Protein AF-W9R4B8-F1 (afdb_monomer_lite)

Secondary structure (DSSP, 8-state):
------------------------S---PPP-SPPPHHHHHHHHHHHHHH-S--TTTHHHHTT-SS-HHHHHHHIIIII-TTPPPSSPPHHHHHHHHHHHHHHSS-HHHHHTTSTT--HHHHHHHHTT-

Structure (mmCIF, N/CA/C/O backbone):
data_AF-W9R4B8-F1
#
_entry.id   AF-W9R4B8-F1
#
loop_
_atom_site.group_PDB
_atom_site.id
_atom_site.type_symbol
_atom_site.label_atom_id
_atom_site.label_alt_id
_atom_site.label_comp_id
_atom_site.label_asym_id
_atom_site.label_entity_id
_atom_site.label_seq_id
_atom_site.pdbx_PDB_ins_code
_atom_site.Cartn_x
_atom_site.Cartn_y
_atom_site.Cartn_z
_atom_site.occupancy
_atom_site.B_iso_or_equiv
_atom_site.auth_seq_id
_atom_site.auth_comp_id
_atom_site.auth_asym_id
_atom_site.auth_atom_id
_atom_site.pdbx_PDB_model_num
ATOM 1 N N . MET A 1 1 ? 48.949 -71.576 -3.787 1.00 37.97 1 MET A N 1
ATOM 2 C CA . MET A 1 1 ? 48.143 -71.438 -5.024 1.00 37.97 1 MET A CA 1
ATOM 3 C C . MET A 1 1 ? 46.885 -70.666 -4.661 1.00 37.97 1 MET A C 1
ATOM 5 O O . MET A 1 1 ? 46.343 -70.967 -3.616 1.00 37.97 1 MET A O 1
ATOM 9 N N . ILE A 1 2 ? 46.348 -69.677 -5.359 1.00 39.88 2 ILE A N 1
ATOM 10 C CA . ILE A 1 2 ? 46.694 -68.868 -6.530 1.00 39.88 2 ILE A CA 1
ATOM 11 C C . ILE A 1 2 ? 45.858 -67.586 -6.316 1.00 39.88 2 ILE A C 1
ATOM 13 O O . ILE A 1 2 ? 44.735 -67.657 -5.818 1.00 39.88 2 ILE A O 1
ATOM 17 N N . ARG A 1 3 ? 46.415 -66.416 -6.650 1.00 36.16 3 ARG A N 1
ATOM 18 C CA . ARG A 1 3 ? 45.667 -65.154 -6.756 1.00 36.16 3 ARG A CA 1
ATOM 19 C C . ARG A 1 3 ? 44.539 -65.319 -7.776 1.00 36.16 3 ARG A C 1
ATOM 21 O O . ARG A 1 3 ? 44.796 -65.875 -8.835 1.00 36.16 3 ARG A O 1
ATOM 28 N N . ASN A 1 4 ? 43.389 -64.688 -7.558 1.00 36.84 4 ASN A N 1
ATOM 29 C CA . ASN A 1 4 ? 42.681 -64.120 -8.702 1.00 36.84 4 ASN A CA 1
ATOM 30 C C . ASN A 1 4 ? 42.095 -62.735 -8.376 1.00 36.84 4 ASN A C 1
ATOM 32 O O . ASN A 1 4 ? 41.212 -62.633 -7.525 1.00 36.84 4 ASN A O 1
ATOM 36 N N . PRO A 1 5 ? 42.614 -61.671 -9.014 1.00 45.78 5 PRO A N 1
ATOM 37 C CA . PRO A 1 5 ? 42.042 -60.333 -9.034 1.00 45.78 5 PRO A CA 1
ATOM 38 C C . PRO A 1 5 ? 41.195 -60.139 -10.301 1.00 45.78 5 PRO A C 1
ATOM 40 O O . PRO A 1 5 ? 41.563 -60.636 -11.360 1.00 45.78 5 PRO A O 1
ATOM 43 N N . SER A 1 6 ? 40.097 -59.390 -10.215 1.00 39.41 6 SER A N 1
ATOM 44 C CA . SER A 1 6 ? 39.406 -58.708 -11.331 1.00 39.41 6 SER A CA 1
ATOM 45 C C . SER A 1 6 ? 38.310 -57.847 -10.687 1.00 39.41 6 SER A C 1
ATOM 47 O O . SER A 1 6 ? 37.373 -58.395 -10.124 1.00 39.41 6 SER A O 1
ATOM 49 N N . SER A 1 7 ? 38.501 -56.556 -10.423 1.00 39.25 7 SER A N 1
ATOM 50 C CA . SER A 1 7 ? 38.648 -55.415 -11.339 1.00 39.25 7 SER A CA 1
ATOM 51 C C . SER A 1 7 ? 37.341 -55.005 -12.032 1.00 39.25 7 SER A C 1
ATOM 53 O O . SER A 1 7 ? 36.722 -55.810 -12.717 1.00 39.25 7 SER A O 1
ATOM 55 N N . PHE A 1 8 ? 37.060 -53.697 -11.920 1.00 36.00 8 PHE A N 1
ATOM 56 C CA . PHE A 1 8 ? 36.127 -52.863 -12.699 1.00 36.00 8 PHE A CA 1
ATOM 57 C C . PHE A 1 8 ? 34.624 -53.041 -12.396 1.00 36.00 8 PHE A C 1
ATOM 59 O O . PHE A 1 8 ? 34.106 -54.141 -12.382 1.00 36.00 8 PHE A O 1
ATOM 66 N N . GLY A 1 9 ? 33.827 -51.999 -12.159 1.00 33.59 9 GLY A N 1
ATOM 67 C CA . GLY A 1 9 ? 34.073 -50.564 -12.189 1.00 33.59 9 GLY A CA 1
ATOM 68 C C . GLY A 1 9 ? 32.881 -49.813 -11.585 1.00 33.59 9 GLY A C 1
ATOM 69 O O . GLY A 1 9 ? 31.755 -50.304 -11.541 1.00 33.59 9 GLY A O 1
ATOM 70 N N . HIS A 1 10 ? 33.166 -48.617 -11.083 1.00 35.44 10 HIS A N 1
ATOM 71 C CA . HIS A 1 10 ? 32.182 -47.653 -10.615 1.00 35.44 10 HIS A CA 1
ATOM 72 C C . HIS A 1 10 ? 31.364 -47.117 -11.797 1.00 35.44 10 HIS A C 1
ATOM 74 O O . HIS A 1 10 ? 31.954 -46.740 -12.805 1.00 35.44 10 HIS A O 1
ATOM 80 N N . ASN A 1 11 ? 30.043 -46.971 -11.638 1.00 31.81 11 ASN A N 1
ATOM 81 C CA . ASN A 1 11 ? 29.353 -45.777 -12.137 1.00 31.81 11 ASN A CA 1
ATOM 82 C C . ASN A 1 11 ? 27.965 -45.604 -11.502 1.00 31.81 11 ASN A C 1
ATOM 84 O O . ASN A 1 11 ? 26.938 -46.028 -12.027 1.00 31.81 11 ASN A O 1
ATOM 88 N N . SER A 1 12 ? 27.939 -44.926 -10.357 1.00 33.91 12 SER A N 1
ATOM 89 C CA . SER A 1 12 ? 26.727 -44.328 -9.807 1.00 33.91 12 SER A CA 1
ATOM 90 C C . SER A 1 12 ? 26.435 -43.059 -10.612 1.00 33.91 12 SER A C 1
ATOM 92 O O . SER A 1 12 ? 27.066 -42.024 -10.393 1.00 33.91 12 SER 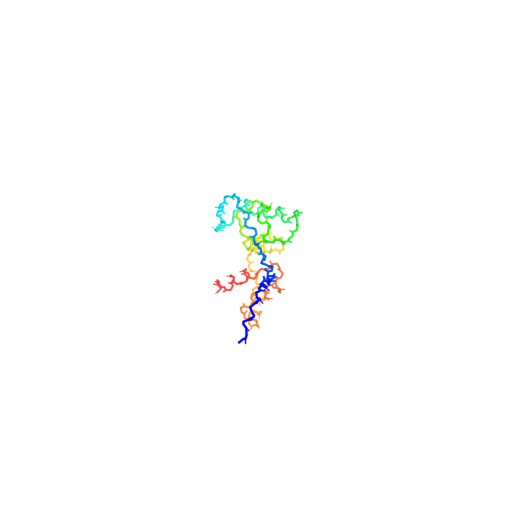A O 1
ATOM 94 N N . PHE A 1 13 ? 25.498 -43.121 -11.559 1.00 33.88 13 PHE A N 1
ATOM 95 C CA . PHE A 1 13 ? 24.993 -41.938 -12.259 1.00 33.88 13 PHE A CA 1
ATOM 96 C C . PHE A 1 13 ? 24.184 -41.064 -11.287 1.00 33.88 13 PHE A C 1
ATOM 98 O O . PHE A 1 13 ? 22.962 -41.142 -11.205 1.00 33.88 13 PHE A O 1
ATOM 105 N N . SER A 1 14 ? 24.878 -40.217 -10.526 1.00 38.84 14 SER A N 1
ATOM 106 C CA . SER A 1 14 ? 24.265 -39.090 -9.827 1.00 38.84 14 SER A CA 1
ATOM 107 C C . SER A 1 14 ? 24.114 -37.942 -10.821 1.00 38.84 14 SER A C 1
ATOM 109 O O . SER A 1 14 ? 25.078 -37.265 -11.183 1.00 38.84 14 SER A O 1
ATOM 111 N N . SER A 1 15 ? 22.886 -37.756 -11.304 1.00 37.16 15 SER A N 1
ATOM 112 C CA . SER A 1 15 ? 22.512 -36.666 -12.201 1.00 37.16 15 SER A CA 1
ATOM 113 C C . SER A 1 15 ? 22.580 -35.333 -11.446 1.00 37.16 15 SER A C 1
ATOM 115 O O . SER A 1 15 ? 21.598 -34.852 -10.879 1.00 37.16 15 SER A O 1
ATOM 117 N N . SER A 1 16 ? 23.763 -34.722 -11.419 1.00 38.38 16 SER A N 1
ATOM 118 C CA . SER A 1 16 ? 23.950 -33.364 -10.920 1.00 38.38 16 SER A CA 1
ATOM 119 C C . SER A 1 16 ? 23.303 -32.377 -11.899 1.00 38.38 16 SER A C 1
ATOM 121 O O . SER A 1 16 ? 23.754 -32.183 -13.025 1.00 38.38 16 SER A O 1
ATOM 123 N N . LYS A 1 17 ? 22.197 -31.751 -11.475 1.00 42.25 17 LYS A N 1
ATOM 124 C CA . LYS A 1 17 ? 21.576 -30.619 -12.179 1.00 42.25 17 LYS A CA 1
ATOM 125 C C . LYS A 1 17 ? 22.583 -29.469 -12.249 1.00 42.25 17 LYS A C 1
ATOM 127 O O . LYS A 1 17 ? 22.705 -28.683 -11.309 1.00 42.25 17 LYS A O 1
ATOM 132 N N . GLN A 1 18 ? 23.297 -29.363 -13.365 1.00 40.16 18 GLN A N 1
ATOM 133 C CA . GLN A 1 18 ? 24.107 -28.197 -13.688 1.00 40.16 18 GLN A CA 1
ATOM 134 C C . GLN A 1 18 ? 23.177 -26.986 -13.837 1.00 40.16 18 GLN A C 1
ATOM 136 O O . GLN A 1 18 ? 22.396 -26.883 -14.780 1.00 40.16 18 GLN A O 1
ATOM 141 N N . LYS A 1 19 ? 23.238 -26.055 -12.878 1.00 46.69 19 LYS A N 1
ATOM 142 C CA . LYS A 1 19 ? 22.682 -24.711 -13.058 1.00 46.69 19 LYS A CA 1
ATOM 143 C C . LYS A 1 19 ? 23.529 -24.010 -14.115 1.00 46.69 19 LYS A C 1
ATOM 145 O O . LYS A 1 19 ? 24.622 -23.540 -13.807 1.00 46.69 19 LYS A O 1
ATOM 150 N N . SER A 1 20 ? 23.017 -23.928 -15.337 1.00 41.38 20 SER A N 1
ATOM 151 C CA . SER A 1 20 ? 23.557 -23.063 -16.380 1.00 41.38 20 SER A CA 1
ATOM 152 C C . SER A 1 20 ? 23.508 -21.612 -15.892 1.00 41.38 20 SER A C 1
ATOM 154 O O . SER A 1 20 ? 22.451 -20.979 -15.864 1.00 41.38 20 SER A O 1
ATOM 156 N N . LYS A 1 21 ? 24.648 -21.079 -15.447 1.00 47.75 21 LYS A N 1
ATOM 157 C CA . LYS A 1 21 ? 24.824 -19.634 -15.313 1.00 47.75 21 LYS A CA 1
ATOM 158 C C . LYS A 1 21 ? 25.129 -19.098 -16.702 1.00 47.75 21 LYS A C 1
ATOM 160 O O . LYS A 1 21 ? 26.274 -19.155 -17.131 1.00 47.75 21 LYS A O 1
ATOM 165 N N . THR A 1 22 ? 24.115 -18.586 -17.389 1.00 50.50 22 THR A N 1
ATOM 166 C CA . THR A 1 22 ? 24.323 -17.727 -18.557 1.00 50.50 22 THR A CA 1
ATOM 167 C C . THR A 1 22 ? 25.043 -16.459 -18.085 1.00 50.50 22 THR A C 1
ATOM 169 O O . THR A 1 22 ? 24.485 -15.738 -17.253 1.00 50.50 22 THR A O 1
ATOM 172 N N . PRO A 1 23 ? 26.273 -16.164 -18.540 1.00 62.28 23 PRO A N 1
ATOM 173 C CA . PRO A 1 23 ? 26.951 -14.928 -18.207 1.00 62.28 23 PRO A CA 1
ATOM 174 C C . PRO A 1 23 ? 26.740 -13.945 -19.357 1.00 62.28 23 PRO A C 1
ATOM 176 O O . PRO A 1 23 ? 27.467 -13.988 -20.339 1.00 62.28 23 PRO A O 1
ATOM 179 N N . CYS A 1 24 ? 25.757 -13.052 -19.246 1.00 37.97 24 CYS A N 1
ATOM 180 C CA . CYS A 1 24 ? 25.694 -11.880 -20.117 1.00 37.97 24 CYS A CA 1
ATOM 181 C C . CYS A 1 24 ? 24.931 -10.727 -19.459 1.00 37.97 24 CYS A C 1
ATOM 183 O O . CYS A 1 24 ? 23.774 -10.871 -19.085 1.00 37.97 24 CYS A O 1
ATOM 185 N N . GLY A 1 25 ? 25.591 -9.565 -19.396 1.00 47.19 25 GLY A N 1
ATOM 186 C CA . GLY A 1 25 ? 24.923 -8.264 -19.453 1.00 47.19 25 GLY A CA 1
ATOM 187 C C . GLY A 1 25 ? 24.693 -7.544 -18.126 1.00 47.19 25 GLY A C 1
ATOM 188 O O . GLY A 1 25 ? 23.626 -7.658 -17.549 1.00 47.19 25 GLY A O 1
ATOM 189 N N . ARG A 1 26 ? 25.672 -6.711 -17.737 1.00 47.06 26 ARG A N 1
ATOM 190 C CA . ARG A 1 26 ? 25.616 -5.619 -16.739 1.00 47.06 26 ARG A CA 1
ATOM 191 C C . ARG A 1 26 ? 25.079 -6.006 -15.351 1.00 47.06 26 ARG A C 1
ATOM 193 O O . ARG A 1 26 ? 23.898 -6.251 -15.151 1.00 47.06 26 ARG A O 1
ATOM 200 N N . LYS A 1 27 ? 25.941 -5.908 -14.332 1.00 55.25 27 LYS A N 1
ATOM 201 C CA . LYS A 1 27 ? 25.523 -5.796 -12.924 1.00 55.25 27 LYS A CA 1
ATOM 202 C C . LYS A 1 27 ? 24.790 -4.458 -12.731 1.00 55.25 27 LYS A C 1
ATOM 204 O O . LYS A 1 27 ? 25.339 -3.542 -12.128 1.00 55.25 27 LYS A O 1
ATOM 209 N N . VAL A 1 28 ? 23.600 -4.298 -13.308 1.00 63.56 28 VAL A N 1
ATOM 210 C CA . VAL A 1 28 ? 22.764 -3.129 -13.050 1.00 63.56 28 VAL A CA 1
ATOM 211 C C . VAL A 1 28 ? 22.323 -3.250 -11.601 1.00 63.56 28 VAL A C 1
ATOM 213 O O . VAL A 1 28 ? 21.653 -4.207 -11.211 1.00 63.56 28 VAL A O 1
ATOM 216 N N . SER A 1 29 ? 22.799 -2.332 -10.770 1.00 78.81 29 SER A N 1
ATOM 217 C CA . SER A 1 29 ? 22.446 -2.303 -9.362 1.00 78.81 29 SER A CA 1
ATOM 218 C C . SER A 1 29 ? 20.946 -2.038 -9.229 1.00 78.81 29 SER A C 1
ATOM 220 O O . SER A 1 29 ? 20.402 -1.094 -9.799 1.00 78.81 29 SER A O 1
ATOM 222 N N . ILE A 1 30 ? 20.260 -2.893 -8.469 1.00 84.81 30 ILE A N 1
ATOM 223 C CA . ILE A 1 30 ? 18.853 -2.679 -8.125 1.00 84.81 30 ILE A CA 1
ATOM 224 C C . ILE A 1 30 ? 18.756 -1.405 -7.279 1.00 84.81 30 ILE A C 1
ATOM 226 O O . ILE A 1 30 ? 19.418 -1.304 -6.239 1.00 84.81 30 ILE A O 1
ATOM 230 N N . LYS A 1 31 ? 17.909 -0.456 -7.692 1.00 84.69 31 LYS A N 1
ATOM 231 C CA . LYS A 1 31 ? 17.684 0.796 -6.965 1.00 84.69 31 LYS A CA 1
ATOM 232 C C . LYS A 1 31 ? 17.027 0.521 -5.611 1.00 84.69 31 LYS A C 1
ATOM 234 O O . LYS A 1 31 ? 16.041 -0.214 -5.500 1.00 84.69 31 LYS A O 1
ATOM 239 N N . LYS A 1 32 ? 17.568 1.156 -4.573 1.00 86.38 32 LYS A N 1
ATOM 240 C CA . LYS A 1 32 ? 16.998 1.227 -3.222 1.00 86.38 32 LYS A CA 1
ATOM 241 C C . LYS A 1 32 ? 16.696 2.694 -2.932 1.00 86.38 32 LYS A C 1
ATOM 243 O O . LYS A 1 32 ? 17.524 3.540 -3.243 1.00 86.38 32 LYS A O 1
ATOM 248 N N . GLY A 1 33 ? 15.536 2.986 -2.353 1.00 91.00 33 GLY A N 1
ATOM 249 C CA . GLY A 1 33 ? 15.122 4.362 -2.067 1.00 91.00 33 GLY A CA 1
ATOM 250 C C . GLY A 1 33 ? 13.673 4.653 -2.462 1.00 91.00 33 GLY A C 1
ATOM 251 O O . GLY A 1 33 ? 12.949 3.713 -2.821 1.00 91.00 33 GLY A O 1
ATOM 252 N N . PRO A 1 34 ? 13.253 5.929 -2.381 1.00 94.56 34 PRO A N 1
ATOM 253 C CA . PRO A 1 34 ? 11.897 6.354 -2.718 1.00 94.56 34 PRO A CA 1
ATOM 254 C C . PRO A 1 34 ? 11.566 6.024 -4.174 1.00 94.56 34 PRO A C 1
ATOM 256 O O . PRO A 1 34 ? 12.462 5.978 -5.014 1.00 94.56 34 PRO A O 1
ATOM 259 N N . TRP A 1 35 ? 10.296 5.738 -4.443 1.00 96.94 35 TRP A N 1
ATOM 260 C CA . TRP A 1 35 ? 9.774 5.540 -5.796 1.00 96.94 35 TRP A CA 1
ATOM 261 C C . TRP A 1 35 ? 9.517 6.891 -6.448 1.00 96.94 35 TRP A C 1
ATOM 263 O O . TRP A 1 35 ? 8.981 7.784 -5.788 1.00 96.94 35 TRP A O 1
ATOM 273 N N . THR A 1 36 ? 9.907 7.032 -7.712 1.00 97.31 36 THR A N 1
ATOM 274 C CA . THR A 1 36 ? 9.595 8.231 -8.493 1.00 97.31 36 THR A CA 1
ATOM 275 C C . THR A 1 36 ? 8.244 8.084 -9.205 1.00 97.31 36 THR A C 1
ATOM 277 O O . THR A 1 36 ? 7.793 6.953 -9.418 1.00 97.31 36 THR A O 1
ATOM 280 N N . PRO A 1 37 ? 7.587 9.195 -9.589 1.00 97.44 37 PRO A N 1
ATOM 281 C CA . PRO A 1 37 ? 6.334 9.145 -10.344 1.00 97.44 37 PRO A CA 1
ATOM 282 C C . PRO A 1 37 ? 6.449 8.356 -11.656 1.00 97.44 37 PRO A C 1
ATOM 284 O O . PRO A 1 37 ? 5.530 7.630 -12.018 1.00 97.44 37 PRO A O 1
ATOM 287 N N . GLU A 1 38 ? 7.598 8.430 -12.330 1.00 97.75 38 GLU A N 1
ATOM 288 C CA . GLU A 1 38 ? 7.852 7.700 -13.577 1.00 97.75 38 GLU A CA 1
ATOM 289 C C . GLU A 1 38 ? 7.931 6.188 -13.324 1.00 97.75 38 GLU A C 1
ATOM 291 O O . GLU A 1 38 ? 7.383 5.391 -14.082 1.00 97.75 38 GLU A O 1
ATOM 296 N N . GLU A 1 39 ? 8.584 5.768 -12.233 1.00 97.75 39 GLU A N 1
ATOM 297 C CA . GLU A 1 39 ? 8.606 4.355 -11.841 1.00 97.75 39 GLU A CA 1
ATOM 298 C C . GLU A 1 39 ? 7.199 3.849 -11.482 1.00 97.75 39 GLU A C 1
ATOM 300 O O . GLU A 1 39 ? 6.851 2.712 -11.812 1.00 97.75 39 GLU A O 1
ATOM 305 N N . ASP A 1 40 ? 6.392 4.684 -10.822 1.00 98.06 40 ASP A N 1
ATOM 306 C CA . ASP A 1 40 ? 5.007 4.362 -10.474 1.00 98.06 40 ASP A CA 1
ATOM 307 C C . ASP A 1 40 ? 4.128 4.193 -11.718 1.00 98.06 40 ASP A C 1
ATOM 309 O O . ASP A 1 40 ? 3.363 3.229 -11.796 1.00 98.06 40 ASP A O 1
ATOM 313 N N . GLU A 1 41 ? 4.257 5.083 -12.704 1.00 98.12 41 GLU A N 1
ATOM 314 C CA . GLU A 1 41 ? 3.518 5.006 -13.966 1.00 98.12 41 GLU A CA 1
ATOM 315 C C . GLU A 1 41 ? 3.875 3.741 -14.752 1.00 98.12 41 GLU A C 1
ATOM 317 O O . GLU A 1 41 ? 2.980 3.028 -15.220 1.00 98.12 41 GLU A O 1
ATOM 322 N N . VAL A 1 42 ? 5.167 3.410 -14.844 1.00 98.19 42 VAL A N 1
ATOM 323 C CA . VAL A 1 42 ? 5.634 2.177 -15.494 1.00 98.19 42 VAL A CA 1
ATOM 324 C C . VAL A 1 42 ? 5.060 0.947 -14.789 1.00 98.19 42 VAL A C 1
ATOM 326 O O . VAL A 1 42 ? 4.532 0.045 -15.446 1.00 98.19 42 VAL A O 1
ATOM 329 N N . LEU A 1 43 ? 5.110 0.912 -13.452 1.00 98.19 43 LEU A N 1
ATOM 330 C CA . LEU A 1 43 ? 4.568 -0.195 -12.665 1.00 98.19 43 LEU A CA 1
ATOM 331 C C . LEU A 1 43 ? 3.053 -0.344 -12.868 1.00 98.19 43 LEU A C 1
ATOM 333 O O . LEU A 1 43 ? 2.576 -1.448 -13.142 1.00 98.19 43 LEU A O 1
ATOM 337 N N . ALA A 1 44 ? 2.304 0.753 -12.759 1.00 97.88 44 ALA A N 1
ATOM 338 C CA . ALA A 1 44 ? 0.853 0.752 -12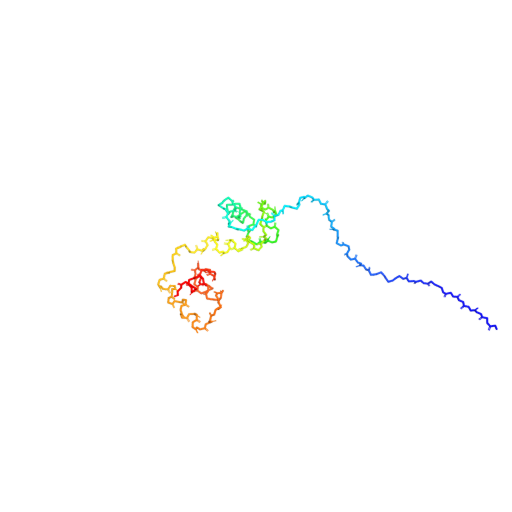.895 1.00 97.88 44 ALA A CA 1
ATOM 339 C C . ALA A 1 44 ? 0.408 0.369 -14.313 1.00 97.88 44 ALA A C 1
ATOM 341 O O . ALA A 1 44 ? -0.495 -0.452 -14.477 1.00 97.88 44 ALA A O 1
ATOM 342 N N . THR A 1 45 ? 1.073 0.903 -15.339 1.00 97.81 45 THR A N 1
ATOM 343 C CA . THR A 1 45 ? 0.776 0.599 -16.746 1.00 97.81 45 THR A CA 1
ATOM 344 C C . THR A 1 45 ? 1.049 -0.865 -17.067 1.00 97.81 45 THR A C 1
ATOM 346 O O . THR A 1 45 ? 0.216 -1.527 -17.690 1.00 97.81 45 THR A O 1
ATOM 349 N N . TYR A 1 46 ? 2.182 -1.401 -16.603 1.00 98.12 46 TYR A N 1
ATOM 350 C CA . TYR A 1 46 ? 2.508 -2.809 -16.799 1.00 98.12 46 TYR A CA 1
ATOM 351 C C . TYR A 1 46 ? 1.457 -3.719 -16.150 1.00 98.12 46 TYR A C 1
ATOM 353 O O . TYR A 1 46 ? 0.943 -4.630 -16.799 1.00 98.12 46 TYR A O 1
ATOM 361 N N . ILE A 1 47 ? 1.084 -3.450 -14.895 1.00 97.75 47 ILE A N 1
ATOM 362 C CA . ILE A 1 47 ? 0.072 -4.238 -14.174 1.00 97.75 47 ILE A CA 1
ATOM 363 C C . ILE A 1 47 ? -1.296 -4.135 -14.851 1.00 97.75 47 ILE A C 1
ATOM 365 O O . ILE A 1 47 ? -1.967 -5.148 -15.029 1.00 97.75 47 ILE A O 1
ATOM 369 N N . LYS A 1 48 ? -1.698 -2.943 -15.303 1.00 97.12 48 LYS A N 1
ATOM 370 C CA . LYS A 1 48 ? -2.954 -2.755 -16.041 1.00 97.12 48 LYS A CA 1
ATOM 371 C C . LYS A 1 48 ? -3.008 -3.605 -17.316 1.00 97.12 48 LYS A C 1
ATOM 373 O O . LYS A 1 48 ? -4.076 -4.084 -17.681 1.00 97.12 48 LYS A O 1
ATOM 378 N N . ARG A 1 49 ? -1.869 -3.794 -17.991 1.00 97.31 49 ARG A N 1
ATOM 379 C CA . ARG A 1 49 ? -1.773 -4.562 -19.242 1.00 97.31 49 ARG A CA 1
ATOM 380 C C . ARG A 1 49 ? -1.643 -6.073 -19.028 1.00 97.31 49 ARG A C 1
ATOM 382 O O . ARG A 1 49 ? -2.168 -6.836 -19.831 1.00 97.31 49 ARG A O 1
ATOM 389 N N . HIS A 1 50 ? -0.923 -6.501 -17.993 1.00 96.81 50 HIS A N 1
ATOM 390 C CA . HIS A 1 50 ? -0.528 -7.903 -17.794 1.00 96.81 50 HIS A CA 1
ATOM 391 C C . HIS A 1 50 ? -1.185 -8.579 -16.581 1.00 96.81 50 HIS A C 1
ATOM 393 O O . HIS A 1 50 ? -0.982 -9.774 -16.364 1.00 96.81 50 HIS A O 1
ATOM 399 N N . GLY A 1 51 ? -1.972 -7.835 -15.807 1.00 95.94 51 GLY A N 1
ATOM 400 C CA . GLY A 1 51 ? -2.550 -8.282 -14.548 1.00 95.94 51 GLY A CA 1
ATOM 401 C C . GLY A 1 51 ? -1.585 -8.167 -13.367 1.00 95.94 51 GLY A C 1
ATOM 402 O O . GLY A 1 51 ? -0.383 -7.920 -13.502 1.00 95.94 51 GLY A O 1
ATOM 403 N N . GLU A 1 52 ? -2.138 -8.350 -12.172 1.00 95.25 52 GLU A N 1
ATOM 404 C CA . GLU A 1 52 ? -1.377 -8.340 -10.927 1.00 95.25 52 GLU A CA 1
ATOM 405 C C . GLU A 1 52 ? -0.639 -9.660 -10.700 1.00 95.25 52 GLU A C 1
ATOM 407 O O . GLU A 1 52 ? -1.136 -10.742 -11.010 1.00 95.25 52 GLU A O 1
ATOM 412 N N . GLY A 1 53 ? 0.544 -9.590 -10.087 1.00 94.06 53 GLY A N 1
ATOM 413 C CA . GLY A 1 53 ? 1.324 -10.773 -9.739 1.00 94.06 53 GLY A CA 1
ATOM 414 C C . GLY A 1 53 ? 2.641 -10.857 -10.491 1.00 94.06 53 GLY A C 1
ATOM 415 O O . GLY A 1 53 ? 3.233 -9.846 -10.858 1.00 94.06 53 GLY A O 1
ATOM 416 N N . HIS A 1 54 ? 3.157 -12.082 -10.629 1.00 95.38 54 HIS A N 1
ATOM 417 C CA . HIS A 1 54 ? 4.456 -12.356 -11.258 1.00 95.38 54 HIS A CA 1
ATOM 418 C C . HIS A 1 54 ? 5.594 -11.472 -10.725 1.00 95.38 54 HIS A C 1
ATOM 420 O O . HIS A 1 54 ? 6.555 -11.179 -11.428 1.00 95.38 54 HIS A O 1
ATOM 426 N N . TRP A 1 55 ? 5.519 -11.072 -9.448 1.00 96.44 55 TRP A N 1
ATOM 427 C CA . TRP A 1 55 ? 6.382 -10.043 -8.863 1.00 96.44 55 TRP A CA 1
ATOM 428 C C . TRP A 1 55 ? 7.871 -10.327 -9.047 1.00 96.44 55 TRP A C 1
ATOM 430 O O . TRP A 1 55 ? 8.661 -9.400 -9.127 1.00 96.44 55 TRP A O 1
ATOM 440 N N . ARG A 1 56 ? 8.272 -11.600 -9.119 1.00 94.56 56 ARG A N 1
ATOM 441 C CA . ARG A 1 56 ? 9.670 -11.990 -9.321 1.00 94.56 56 ARG A CA 1
ATOM 442 C C . ARG A 1 56 ? 10.225 -11.560 -10.684 1.00 94.56 56 ARG A C 1
ATOM 444 O O . ARG A 1 56 ? 11.380 -11.156 -10.724 1.00 94.56 56 ARG A O 1
ATOM 451 N N . THR A 1 57 ? 9.437 -11.665 -11.751 1.00 94.62 57 THR A N 1
ATOM 452 C CA . THR A 1 57 ? 9.849 -11.390 -13.141 1.00 94.62 57 THR A CA 1
ATOM 453 C C . THR A 1 57 ? 9.306 -10.062 -13.665 1.00 94.62 57 THR A C 1
ATOM 455 O O . THR A 1 57 ? 9.891 -9.476 -14.568 1.00 94.62 57 THR A O 1
ATOM 458 N N . LEU A 1 58 ? 8.235 -9.544 -13.054 1.00 96.44 58 LEU A N 1
ATOM 459 C CA . LEU A 1 58 ? 7.603 -8.275 -13.414 1.00 96.44 58 LEU A CA 1
ATOM 460 C C . LEU A 1 58 ? 8.595 -7.114 -13.588 1.00 96.44 58 LEU A C 1
ATOM 462 O O . LEU A 1 58 ? 8.481 -6.431 -14.598 1.00 96.44 58 LEU A O 1
ATOM 466 N N . PRO A 1 59 ? 9.562 -6.858 -12.679 1.00 95.50 59 PRO A N 1
ATOM 467 C CA . PRO A 1 59 ? 10.428 -5.691 -12.818 1.00 95.50 59 PRO A CA 1
ATOM 468 C C . PRO A 1 59 ? 11.288 -5.744 -14.080 1.00 95.50 59 PRO A C 1
ATOM 470 O O . PRO A 1 59 ? 11.437 -4.734 -14.755 1.00 95.50 59 PRO A O 1
ATOM 473 N N . GLU A 1 60 ? 11.801 -6.927 -14.422 1.00 94.62 60 GLU A N 1
ATOM 474 C CA . GLU A 1 60 ? 12.609 -7.137 -15.623 1.00 94.62 60 GLU A CA 1
ATOM 475 C C . GLU A 1 60 ? 11.780 -6.892 -16.886 1.00 94.62 60 GLU A C 1
ATOM 477 O O . GLU A 1 60 ? 12.192 -6.135 -17.760 1.00 94.62 60 GLU A O 1
ATOM 482 N N . HIS A 1 61 ? 10.569 -7.451 -16.944 1.00 95.75 61 HIS A N 1
ATOM 483 C CA . HIS A 1 61 ? 9.674 -7.280 -18.089 1.00 95.75 61 HIS A CA 1
ATOM 484 C C . HIS A 1 61 ? 9.125 -5.851 -18.218 1.00 95.75 61 HIS A C 1
ATOM 486 O O . HIS A 1 61 ? 8.877 -5.385 -19.327 1.00 95.75 61 HIS A O 1
ATOM 492 N N . ALA A 1 62 ? 8.941 -5.149 -17.098 1.00 95.56 62 ALA A N 1
ATOM 493 C CA . ALA A 1 62 ? 8.497 -3.759 -17.066 1.00 95.56 62 ALA A CA 1
ATOM 494 C C . ALA A 1 62 ? 9.633 -2.755 -17.332 1.00 95.56 62 ALA A C 1
ATOM 496 O O . ALA A 1 62 ? 9.377 -1.557 -17.400 1.00 95.56 62 ALA A O 1
ATOM 497 N N . GLY A 1 63 ? 10.889 -3.208 -17.438 1.00 95.12 63 GLY A N 1
ATOM 498 C CA . GLY A 1 63 ? 12.049 -2.319 -17.562 1.00 95.12 63 GLY A CA 1
ATOM 499 C C . GLY A 1 63 ? 12.370 -1.530 -16.283 1.00 95.12 63 GLY A C 1
ATOM 500 O O . GLY A 1 63 ? 13.056 -0.511 -16.335 1.00 95.12 63 GLY A O 1
ATOM 501 N N . LEU A 1 64 ? 11.892 -1.986 -15.122 1.00 95.38 64 LEU A N 1
ATOM 502 C CA . LEU A 1 64 ? 12.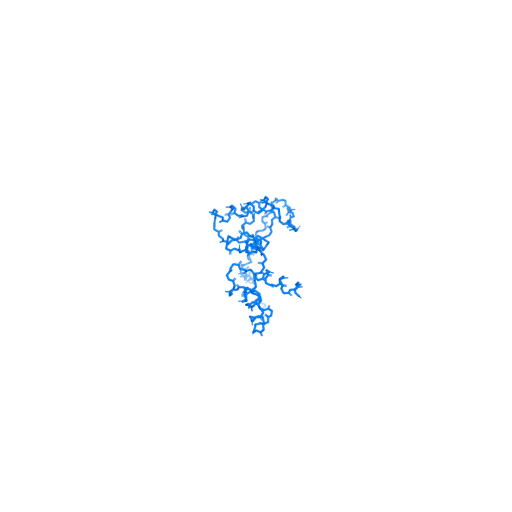122 -1.354 -13.825 1.00 95.38 64 LEU A CA 1
ATOM 503 C C . LEU A 1 64 ? 13.406 -1.866 -13.173 1.00 95.38 64 LEU A C 1
ATOM 505 O O . LEU A 1 64 ? 13.597 -3.063 -12.958 1.00 95.38 64 LEU A O 1
ATOM 509 N N . LEU A 1 65 ? 14.238 -0.940 -12.696 1.00 95.31 65 LEU A N 1
ATOM 510 C CA . LEU A 1 65 ? 15.431 -1.254 -11.900 1.00 95.31 65 LEU A CA 1
ATOM 511 C C . LEU A 1 65 ? 15.096 -1.476 -10.416 1.00 95.31 65 LEU A C 1
ATOM 513 O O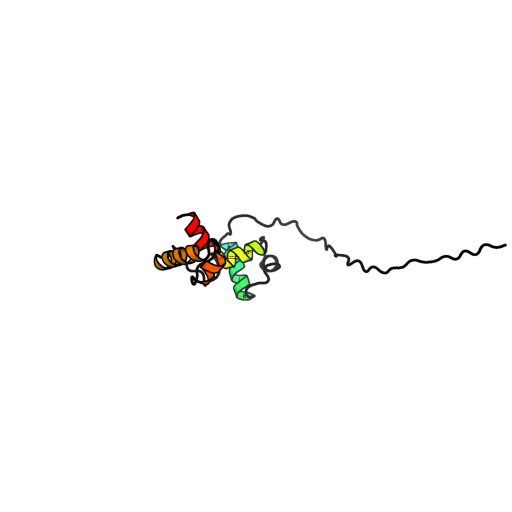 . LEU A 1 65 ? 15.765 -0.956 -9.522 1.00 95.31 65 LEU A O 1
ATOM 517 N N . ARG A 1 66 ? 14.042 -2.252 -10.145 1.00 95.75 66 ARG A N 1
ATOM 518 C CA . ARG A 1 66 ? 13.511 -2.552 -8.806 1.00 95.75 66 ARG A CA 1
ATOM 519 C C . ARG A 1 66 ? 13.436 -4.058 -8.586 1.00 95.75 66 ARG A C 1
ATOM 521 O O . ARG A 1 66 ? 13.359 -4.838 -9.524 1.00 95.75 66 ARG A O 1
ATOM 528 N N . CYS A 1 67 ? 13.462 -4.496 -7.328 1.00 95.19 67 CYS A N 1
ATOM 529 C CA . CYS A 1 67 ? 13.215 -5.904 -7.022 1.00 95.19 67 CYS A CA 1
ATOM 530 C C . CYS A 1 67 ? 11.713 -6.182 -6.916 1.00 95.19 67 CYS A C 1
ATOM 532 O O . CYS A 1 67 ? 10.933 -5.322 -6.505 1.00 95.19 67 CYS A O 1
ATOM 534 N N . GLY A 1 68 ? 11.321 -7.428 -7.174 1.00 95.50 68 GLY A N 1
ATOM 535 C CA . GLY A 1 68 ? 9.920 -7.841 -7.134 1.00 95.50 68 GLY A CA 1
ATOM 536 C C . GLY A 1 68 ? 9.190 -7.543 -5.831 1.00 95.50 68 GLY A C 1
ATOM 537 O O . GLY A 1 68 ? 8.048 -7.090 -5.833 1.00 95.50 68 GLY A O 1
ATOM 538 N N . LYS A 1 69 ? 9.877 -7.729 -4.697 1.00 95.62 69 LYS A N 1
ATOM 539 C CA . LYS A 1 69 ? 9.339 -7.374 -3.377 1.00 95.62 69 LYS A CA 1
ATOM 540 C C . LYS A 1 69 ? 9.013 -5.882 -3.288 1.00 95.62 69 LYS A C 1
ATOM 542 O O . LYS A 1 69 ? 7.981 -5.530 -2.727 1.00 95.62 69 LYS A O 1
ATOM 547 N N . SER A 1 70 ? 9.874 -5.021 -3.833 1.00 96.31 70 SER A N 1
ATOM 548 C CA . SER A 1 70 ? 9.651 -3.575 -3.840 1.00 96.31 70 SER A CA 1
ATOM 549 C C . SER A 1 70 ? 8.455 -3.209 -4.715 1.00 96.31 70 SER A C 1
ATOM 551 O O . SER A 1 70 ? 7.596 -2.475 -4.242 1.00 96.31 70 SER A O 1
ATOM 553 N N . CYS A 1 71 ? 8.341 -3.787 -5.917 1.00 97.81 71 CYS A N 1
ATOM 554 C CA . CYS A 1 71 ? 7.196 -3.555 -6.804 1.00 97.81 71 CYS A CA 1
ATOM 555 C C . CYS A 1 71 ? 5.877 -3.986 -6.155 1.00 97.81 71 CYS A C 1
ATOM 557 O O . CYS A 1 71 ? 4.935 -3.200 -6.110 1.00 97.81 71 CYS A O 1
ATOM 559 N N . ARG A 1 72 ? 5.830 -5.190 -5.564 1.00 97.75 72 ARG A N 1
ATOM 560 C CA . ARG A 1 72 ? 4.644 -5.663 -4.832 1.00 97.75 72 ARG A CA 1
ATOM 561 C C . ARG A 1 72 ? 4.264 -4.696 -3.717 1.00 97.75 72 ARG A C 1
ATOM 563 O O . ARG A 1 72 ? 3.111 -4.302 -3.625 1.00 97.75 72 ARG A O 1
ATOM 570 N N . LEU A 1 73 ? 5.224 -4.327 -2.865 1.00 96.56 73 LEU A N 1
ATOM 571 C CA . LEU A 1 73 ? 4.968 -3.423 -1.743 1.00 96.56 73 LEU A CA 1
ATOM 572 C C . LEU A 1 73 ? 4.517 -2.043 -2.212 1.00 96.56 73 LEU A C 1
ATOM 574 O O . LEU A 1 73 ? 3.651 -1.459 -1.569 1.00 96.56 73 LEU A O 1
ATOM 578 N N . ARG A 1 74 ? 5.078 -1.524 -3.309 1.00 97.75 74 ARG A N 1
ATOM 579 C CA . ARG A 1 74 ? 4.649 -0.245 -3.871 1.00 97.75 74 ARG A CA 1
ATOM 580 C C . ARG A 1 74 ? 3.212 -0.322 -4.367 1.00 97.75 74 ARG A C 1
ATOM 582 O O . ARG A 1 74 ? 2.410 0.532 -4.005 1.00 97.75 74 ARG A O 1
ATOM 589 N N . TRP A 1 75 ? 2.882 -1.378 -5.107 1.00 97.75 75 TRP A N 1
ATOM 590 C CA . TRP A 1 75 ? 1.537 -1.601 -5.619 1.00 97.75 75 TRP A CA 1
ATOM 591 C C . TRP A 1 75 ? 0.501 -1.666 -4.494 1.00 97.75 75 TRP A C 1
ATOM 593 O O . TRP A 1 75 ? -0.370 -0.802 -4.414 1.00 97.75 75 TRP A O 1
ATOM 603 N N . VAL A 1 76 ? 0.653 -2.618 -3.568 1.00 96.50 76 VAL A N 1
ATOM 604 C CA . VAL A 1 76 ? -0.368 -2.903 -2.543 1.00 96.50 76 VAL A CA 1
ATOM 605 C C . VAL A 1 76 ? -0.497 -1.825 -1.466 1.00 96.50 76 VAL A C 1
ATOM 607 O O . VAL A 1 76 ? -1.515 -1.793 -0.789 1.00 96.50 76 VAL A O 1
ATOM 610 N N . ASN A 1 77 ? 0.515 -0.967 -1.283 1.00 96.94 77 ASN A N 1
ATOM 611 C CA . ASN A 1 77 ? 0.470 0.096 -0.271 1.00 96.94 77 ASN A CA 1
ATOM 612 C C . ASN A 1 77 ? 0.210 1.492 -0.842 1.00 96.94 77 ASN A C 1
ATOM 614 O O . ASN A 1 77 ? -0.150 2.384 -0.081 1.00 96.94 77 ASN A O 1
ATOM 618 N N . TYR A 1 78 ? 0.438 1.718 -2.142 1.00 95.62 78 TYR A N 1
ATOM 619 C CA . TYR A 1 78 ? 0.405 3.075 -2.692 1.00 95.62 78 TYR A CA 1
ATOM 620 C C . TYR A 1 78 ? -0.246 3.230 -4.055 1.00 95.62 78 TYR A C 1
ATOM 622 O O . TYR A 1 78 ? -0.679 4.343 -4.329 1.00 95.62 78 TYR A O 1
ATOM 630 N N . LEU A 1 79 ? -0.299 2.219 -4.923 1.00 96.75 79 LEU A N 1
ATOM 631 C CA . LEU A 1 79 ? -0.781 2.413 -6.302 1.00 96.75 79 LEU A CA 1
ATOM 632 C C . LEU A 1 79 ? -2.103 1.710 -6.591 1.00 96.75 79 LEU A C 1
ATOM 634 O O . LEU A 1 79 ? -2.831 2.153 -7.474 1.00 96.75 79 LEU A O 1
ATOM 638 N N . HIS A 1 80 ? -2.431 0.654 -5.847 1.00 96.50 80 HIS A N 1
ATOM 639 C CA . HIS A 1 80 ? -3.653 -0.101 -6.077 1.00 96.50 80 HIS A CA 1
ATOM 640 C C . HIS A 1 80 ? -4.896 0.808 -5.955 1.00 96.50 80 HIS A C 1
ATOM 642 O O . HIS A 1 80 ? -5.007 1.573 -4.989 1.00 96.50 80 HIS A O 1
ATOM 648 N N . PRO A 1 81 ? -5.845 0.743 -6.909 1.00 95.50 81 PRO A N 1
ATOM 649 C CA . PRO A 1 81 ? -6.974 1.673 -6.980 1.00 95.50 81 PRO A CA 1
ATOM 650 C C . PRO A 1 81 ? -7.946 1.556 -5.803 1.00 95.50 81 PRO A C 1
ATOM 652 O O . PRO A 1 81 ? -8.647 2.514 -5.501 1.00 95.50 81 PRO A O 1
ATOM 655 N N . SER A 1 82 ? -7.982 0.415 -5.108 1.00 95.06 82 SER A N 1
ATOM 656 C CA . SER A 1 82 ? -8.857 0.250 -3.939 1.00 95.06 82 SER A CA 1
ATOM 657 C C . SER A 1 82 ? -8.358 0.967 -2.681 1.00 95.06 82 SER A C 1
ATOM 659 O O . SER A 1 82 ? -9.027 0.893 -1.655 1.00 95.06 82 SER A O 1
ATOM 661 N N . ILE A 1 83 ? -7.170 1.578 -2.705 1.00 96.56 83 ILE A N 1
ATOM 662 C CA . ILE A 1 83 ? -6.591 2.235 -1.530 1.00 96.56 83 ILE A CA 1
ATOM 663 C C . ILE A 1 83 ? -7.240 3.608 -1.348 1.00 96.56 83 ILE A C 1
ATOM 665 O O . ILE A 1 83 ? -7.155 4.472 -2.227 1.00 96.56 83 ILE A O 1
ATOM 669 N N . LYS A 1 84 ? -7.841 3.825 -0.175 1.00 96.06 84 LYS A N 1
ATOM 670 C CA . LYS A 1 84 ? -8.431 5.106 0.216 1.00 96.06 84 LYS A CA 1
ATOM 671 C C . LYS A 1 84 ? -7.326 6.132 0.463 1.00 96.06 84 LYS A C 1
ATOM 673 O O . LYS A 1 84 ? -6.320 5.844 1.105 1.00 96.06 84 LYS A 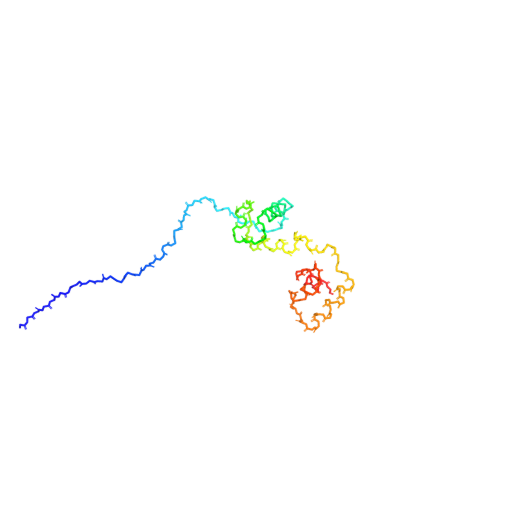O 1
ATOM 678 N N . ARG A 1 85 ? -7.507 7.350 -0.050 1.00 93.81 85 ARG A N 1
ATOM 679 C CA . ARG A 1 85 ? -6.556 8.458 0.131 1.00 93.81 85 ARG A CA 1
ATOM 680 C C . ARG A 1 85 ? -7.039 9.401 1.221 1.00 93.81 85 ARG A C 1
ATOM 682 O O . ARG A 1 85 ? -8.232 9.667 1.319 1.00 93.81 85 ARG A O 1
ATOM 689 N N . GLY A 1 86 ? -6.098 9.923 2.002 1.00 93.00 86 GLY A N 1
ATOM 690 C CA . GLY A 1 86 ? -6.371 10.879 3.074 1.00 93.00 86 GLY A CA 1
ATOM 691 C C . GLY A 1 86 ? -6.212 10.297 4.484 1.00 93.00 86 GLY A C 1
ATOM 692 O O . GLY A 1 86 ? -5.835 9.127 4.634 1.00 93.00 86 GLY A O 1
ATOM 693 N N . PRO A 1 87 ? -6.462 11.124 5.516 1.00 94.62 87 PRO A N 1
ATOM 694 C CA . PRO A 1 87 ? -6.286 10.747 6.918 1.00 94.62 87 PRO A CA 1
ATOM 695 C C . PRO A 1 87 ? -7.232 9.613 7.319 1.00 94.62 87 PRO A C 1
ATOM 697 O O . PRO A 1 87 ? -8.251 9.397 6.661 1.00 94.62 87 PRO A O 1
ATOM 700 N N . ILE A 1 88 ? -6.885 8.893 8.388 1.00 96.19 88 ILE A N 1
ATOM 701 C CA . ILE A 1 88 ? -7.787 7.938 9.043 1.00 96.19 88 ILE A CA 1
ATOM 702 C C . ILE A 1 88 ? -8.987 8.720 9.585 1.00 96.19 88 ILE A C 1
ATOM 704 O O . ILE A 1 88 ? -8.810 9.736 10.254 1.00 96.19 88 ILE A O 1
ATOM 708 N N . ALA A 1 89 ? -10.191 8.291 9.227 1.00 96.69 89 ALA A N 1
ATOM 709 C CA . ALA A 1 89 ? -11.429 8.915 9.668 1.00 96.69 89 ALA A CA 1
ATOM 710 C C . ALA A 1 89 ? -11.789 8.471 11.104 1.00 96.69 89 ALA A C 1
ATOM 712 O O . ALA A 1 89 ? -11.345 7.405 11.532 1.00 96.69 89 ALA A O 1
ATOM 713 N N . PRO A 1 90 ? -12.595 9.244 11.857 1.00 96.81 90 PRO A N 1
ATOM 714 C CA . PRO A 1 90 ? -12.906 8.923 13.257 1.00 96.81 90 PRO A CA 1
ATOM 715 C C . PRO A 1 90 ? -13.579 7.554 13.464 1.00 96.81 90 PRO A C 1
ATOM 717 O O . PRO A 1 90 ? -13.354 6.881 14.467 1.00 96.81 90 PRO A O 1
ATOM 720 N N . ASP A 1 91 ? -14.392 7.117 12.503 1.00 97.12 91 ASP A N 1
ATOM 721 C CA . ASP A 1 91 ? -15.023 5.794 12.487 1.00 97.12 91 ASP A CA 1
ATOM 722 C C . ASP A 1 91 ? -14.003 4.668 12.243 1.00 97.12 91 ASP A C 1
ATOM 724 O O . ASP A 1 91 ? -14.050 3.620 12.893 1.00 97.12 91 ASP A O 1
ATOM 728 N N . GLU A 1 92 ? -13.046 4.899 11.338 1.00 97.81 92 GLU A N 1
ATOM 729 C CA . GLU A 1 92 ? -11.915 3.999 11.104 1.00 97.81 92 GLU A CA 1
ATOM 730 C C . GLU A 1 92 ? -11.025 3.907 12.354 1.00 97.81 92 GLU A C 1
ATOM 732 O O . GLU A 1 92 ? -10.598 2.813 12.711 1.00 97.81 92 GLU A O 1
ATOM 737 N N . GLU A 1 93 ? -10.783 5.021 13.045 1.00 97.38 93 GLU A N 1
ATOM 738 C CA . GLU A 1 93 ? -10.021 5.094 14.297 1.00 97.38 93 GLU A CA 1
ATOM 739 C C . GLU A 1 93 ? -10.669 4.275 15.422 1.00 97.38 93 GLU A C 1
ATOM 741 O O . GLU A 1 93 ? -10.011 3.403 15.995 1.00 97.38 93 GLU A O 1
ATOM 746 N N . ASP A 1 94 ? -11.963 4.468 15.694 1.00 97.56 94 ASP A N 1
ATOM 747 C CA . ASP A 1 94 ? -12.697 3.671 16.689 1.00 97.56 94 ASP A CA 1
ATOM 748 C C . ASP A 1 94 ? -12.640 2.168 16.356 1.00 97.56 94 ASP A C 1
ATOM 750 O O . ASP A 1 94 ? -12.435 1.308 17.222 1.00 97.56 94 ASP A O 1
ATOM 754 N N . LEU A 1 95 ? -12.739 1.824 15.069 1.00 97.81 95 LEU A N 1
ATOM 755 C CA . LEU A 1 95 ? -12.591 0.446 14.616 1.00 97.81 95 LEU A CA 1
ATOM 756 C C . LEU A 1 95 ? -11.164 -0.092 14.821 1.00 97.81 95 LEU A C 1
ATOM 758 O O . LEU A 1 95 ? -11.019 -1.215 15.313 1.00 97.81 95 LEU A O 1
ATOM 762 N N . ILE A 1 96 ? -10.122 0.689 14.513 1.00 97.94 96 ILE A N 1
ATOM 763 C CA . ILE A 1 96 ? -8.717 0.329 14.766 1.00 97.94 96 ILE A CA 1
ATOM 764 C C . ILE A 1 96 ? -8.498 0.074 16.258 1.00 97.94 96 ILE A C 1
ATOM 766 O O . ILE A 1 96 ? -7.942 -0.966 16.610 1.00 97.94 96 ILE A O 1
ATOM 770 N N . LEU A 1 97 ? -8.972 0.965 17.134 1.00 97.62 97 LEU A N 1
ATOM 771 C CA . LEU A 1 97 ? -8.823 0.845 18.587 1.00 97.62 97 LEU A CA 1
ATOM 772 C C . LEU A 1 97 ? -9.480 -0.434 19.120 1.00 97.62 97 LEU A C 1
ATOM 774 O O . LEU A 1 97 ? -8.855 -1.199 19.860 1.00 97.62 97 LEU A O 1
ATOM 778 N N . ARG A 1 98 ? -10.729 -0.711 18.723 1.00 98.06 98 ARG A N 1
ATOM 779 C CA . ARG A 1 98 ? -11.438 -1.933 19.140 1.00 98.06 98 ARG A CA 1
ATOM 780 C C . ARG A 1 98 ? -10.752 -3.196 18.632 1.00 98.06 98 ARG A C 1
ATOM 782 O O . ARG A 1 98 ? -10.567 -4.142 19.395 1.00 98.06 98 ARG A O 1
ATOM 789 N N . LEU A 1 99 ? -10.358 -3.219 17.360 1.00 98.25 99 LEU A N 1
ATOM 790 C CA . LEU A 1 99 ? -9.698 -4.380 16.767 1.00 98.25 99 LEU A CA 1
ATOM 791 C C . LEU A 1 99 ? -8.304 -4.604 17.350 1.00 98.25 99 LEU A C 1
ATOM 793 O O . LEU A 1 99 ? -7.926 -5.753 17.559 1.00 98.25 99 LEU A O 1
ATOM 797 N N . HIS A 1 100 ? -7.558 -3.544 17.659 1.00 98.19 100 HIS A N 1
ATOM 798 C CA . HIS A 1 100 ? -6.257 -3.649 18.316 1.00 98.19 100 HIS A CA 1
ATOM 799 C C . HIS A 1 100 ? -6.382 -4.217 19.731 1.00 98.19 100 HIS A C 1
ATOM 801 O O . HIS A 1 100 ? -5.660 -5.152 20.062 1.00 98.19 100 HIS A O 1
ATOM 807 N N . ARG A 1 101 ? -7.364 -3.775 20.529 1.00 97.62 101 ARG A N 1
ATOM 808 C CA . ARG A 1 101 ? -7.639 -4.373 21.852 1.00 97.62 101 ARG A CA 1
ATOM 809 C C . ARG A 1 101 ? -7.900 -5.881 21.778 1.00 97.62 101 ARG A C 1
ATOM 811 O O . ARG A 1 101 ? -7.495 -6.617 22.670 1.00 97.62 101 ARG A O 1
ATOM 818 N N . LEU A 1 102 ? -8.557 -6.344 20.714 1.00 97.69 102 LEU A N 1
ATOM 819 C CA . LEU A 1 102 ? -8.889 -7.759 20.515 1.00 97.69 102 LEU A CA 1
ATOM 820 C C . LEU A 1 102 ? -7.754 -8.574 19.879 1.00 97.69 102 LEU A C 1
ATOM 822 O O . LEU A 1 102 ? -7.602 -9.763 20.162 1.00 97.69 102 LEU A O 1
ATOM 826 N N . LEU A 1 103 ? -6.990 -7.974 18.964 1.00 97.81 103 LEU A N 1
ATOM 827 C CA . LEU A 1 103 ? -6.059 -8.689 18.089 1.00 97.81 103 LEU A CA 1
ATOM 828 C C . LEU A 1 103 ? -4.583 -8.350 18.327 1.00 97.81 103 LEU A C 1
ATOM 830 O O . LEU A 1 103 ? -3.713 -9.042 17.794 1.00 97.81 103 LEU A O 1
ATOM 834 N N . GLY A 1 104 ? -4.288 -7.315 19.106 1.00 97.44 104 GLY A N 1
ATOM 835 C CA . GLY A 1 104 ? -2.960 -6.732 19.250 1.00 97.44 104 GLY A CA 1
ATOM 836 C C . GLY A 1 104 ? -2.407 -6.223 17.917 1.00 97.44 104 GLY A C 1
ATOM 837 O O . GLY A 1 104 ? -3.140 -5.796 17.027 1.00 97.44 104 GLY A O 1
ATOM 838 N N . ASN A 1 105 ? -1.092 -6.348 17.735 1.00 98.00 105 ASN A N 1
ATOM 839 C CA . ASN A 1 105 ? -0.355 -5.827 16.574 1.00 98.00 105 ASN A CA 1
ATOM 840 C C . ASN A 1 105 ? -0.514 -6.674 15.291 1.00 98.00 105 ASN A C 1
ATOM 842 O O . ASN A 1 105 ? 0.397 -6.759 14.465 1.00 98.00 105 ASN A O 1
ATOM 846 N N . ARG A 1 106 ? -1.661 -7.338 15.103 1.00 97.88 106 ARG A N 1
ATOM 847 C CA . ARG A 1 106 ? -1.967 -8.138 13.905 1.00 97.88 106 ARG A CA 1
ATOM 848 C C . ARG A 1 106 ? -2.499 -7.254 12.773 1.00 97.88 106 ARG A C 1
ATOM 850 O O . ARG A 1 106 ? -3.615 -7.444 12.298 1.00 97.88 106 ARG A O 1
ATOM 857 N N . TRP A 1 107 ? -1.686 -6.299 12.324 1.00 98.00 107 TRP A N 1
ATOM 858 C CA . TRP A 1 107 ? -2.074 -5.231 11.389 1.00 98.00 107 TRP A CA 1
ATOM 859 C C . TRP A 1 107 ? -2.754 -5.722 10.113 1.00 98.00 107 TRP A C 1
ATOM 861 O O . TRP A 1 107 ? -3.766 -5.158 9.716 1.00 98.00 107 TRP A O 1
ATOM 871 N N . SER A 1 108 ? -2.256 -6.798 9.500 1.00 97.06 108 SER A N 1
ATOM 872 C CA . SER A 1 108 ? -2.861 -7.349 8.282 1.00 97.06 108 SER A CA 1
ATOM 873 C C . SER A 1 108 ? -4.266 -7.922 8.521 1.00 97.06 108 SER A C 1
ATOM 875 O O . SER A 1 108 ? -5.109 -7.826 7.634 1.00 97.06 108 SER A O 1
ATOM 877 N N . LEU A 1 109 ? -4.562 -8.452 9.718 1.00 97.75 109 LEU A N 1
ATOM 878 C CA . LEU A 1 109 ? -5.926 -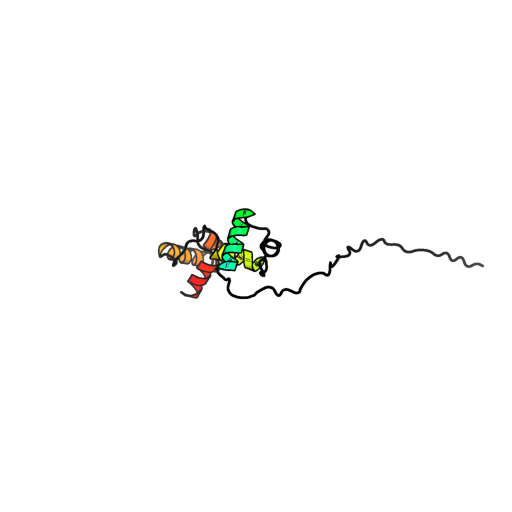8.868 10.077 1.00 97.75 109 LEU A CA 1
ATOM 879 C C . LEU A 1 109 ? -6.837 -7.668 10.340 1.00 97.75 109 LEU A C 1
ATOM 881 O O . LEU A 1 109 ? -8.000 -7.701 9.949 1.00 97.75 109 LEU A O 1
ATOM 885 N N . ILE A 1 110 ? -6.312 -6.623 10.986 1.00 98.25 110 ILE A N 1
ATOM 886 C CA . ILE A 1 110 ? -7.064 -5.390 11.247 1.00 98.25 110 ILE A CA 1
ATOM 887 C C . ILE A 1 110 ? -7.415 -4.709 9.918 1.00 98.25 110 ILE A C 1
ATOM 889 O O . ILE A 1 110 ? -8.584 -4.432 9.673 1.00 98.25 110 ILE A O 1
ATOM 893 N N . ALA A 1 111 ? -6.441 -4.532 9.021 1.00 97.44 111 ALA A N 1
ATOM 894 C CA . ALA A 1 111 ? -6.642 -3.954 7.690 1.00 97.44 111 ALA A CA 1
ATOM 895 C C . ALA A 1 111 ? -7.679 -4.716 6.862 1.00 97.44 111 ALA A C 1
ATOM 897 O O . ALA A 1 111 ? -8.515 -4.106 6.206 1.00 97.44 111 ALA A O 1
ATOM 898 N N . GLY A 1 112 ? -7.709 -6.048 6.970 1.00 96.88 112 GLY A N 1
ATOM 899 C CA . GLY A 1 112 ? -8.730 -6.870 6.317 1.00 96.88 112 GLY A CA 1
ATOM 900 C C . GLY A 1 112 ? -10.173 -6.577 6.758 1.00 96.88 112 GLY A C 1
ATOM 901 O O . GLY A 1 112 ? -11.104 -7.064 6.123 1.00 96.88 112 GLY A O 1
ATOM 902 N N . ARG A 1 113 ? -10.381 -5.804 7.833 1.00 97.31 113 ARG A N 1
ATOM 903 C CA . ARG A 1 113 ? -11.699 -5.369 8.325 1.00 97.31 113 ARG A CA 1
ATOM 904 C C . ARG A 1 113 ? -11.995 -3.892 8.066 1.00 97.31 113 ARG A C 1
ATOM 906 O O . ARG A 1 113 ? -13.092 -3.456 8.397 1.00 97.31 113 ARG A O 1
ATOM 913 N N . ILE A 1 114 ? -11.056 -3.140 7.490 1.00 97.12 114 ILE A N 1
ATOM 914 C CA . ILE A 1 114 ? -11.204 -1.707 7.214 1.00 97.12 114 ILE A CA 1
ATOM 915 C C . ILE A 1 114 ? -11.046 -1.491 5.706 1.00 97.12 114 ILE A C 1
ATOM 917 O O . ILE A 1 114 ? -9.920 -1.405 5.209 1.00 97.12 114 ILE A O 1
ATOM 921 N N . PRO A 1 115 ? -12.161 -1.449 4.952 1.00 96.06 115 PRO A N 1
ATOM 922 C CA . PRO A 1 115 ? -12.125 -1.359 3.500 1.00 96.06 115 PRO A CA 1
ATOM 923 C C . PRO A 1 115 ? -11.255 -0.203 3.003 1.00 96.06 115 PRO A C 1
ATOM 925 O O . PRO A 1 115 ? -11.390 0.939 3.433 1.00 96.06 115 PRO A O 1
ATOM 928 N N . GLY A 1 116 ? -10.351 -0.515 2.077 1.00 96.06 116 GLY A N 1
ATOM 929 C CA . GLY A 1 116 ? -9.465 0.462 1.451 1.00 96.06 116 GLY A CA 1
ATOM 930 C C . GLY A 1 116 ? -8.295 0.946 2.309 1.00 96.06 116 GLY A C 1
ATOM 931 O O . GLY A 1 116 ? -7.519 1.761 1.813 1.00 96.06 116 GLY A O 1
ATOM 932 N N . ARG A 1 117 ? -8.118 0.440 3.538 1.00 97.62 117 ARG A N 1
ATOM 933 C CA . ARG A 1 117 ? -6.929 0.702 4.361 1.00 97.62 117 ARG A CA 1
ATOM 934 C C . ARG A 1 117 ? -5.945 -0.451 4.323 1.00 97.62 117 ARG A C 1
ATOM 936 O O . ARG A 1 117 ? -6.309 -1.624 4.318 1.00 97.62 117 ARG A O 1
ATOM 943 N N . THR A 1 118 ? -4.670 -0.095 4.319 1.00 98.06 118 THR A N 1
ATOM 944 C CA . THR A 1 118 ? -3.555 -1.040 4.305 1.00 98.06 118 THR A CA 1
ATOM 945 C C . THR A 1 118 ? -3.036 -1.293 5.716 1.00 98.06 118 THR A C 1
ATOM 947 O O . THR A 1 118 ? -3.159 -0.467 6.623 1.00 98.06 118 THR A O 1
ATOM 950 N N . ASP A 1 119 ? -2.397 -2.441 5.915 1.00 97.38 119 ASP A N 1
ATOM 951 C CA . ASP A 1 119 ? -1.753 -2.779 7.184 1.00 97.38 119 ASP A CA 1
ATOM 952 C C . ASP A 1 119 ? -0.630 -1.797 7.538 1.00 97.38 119 ASP A C 1
ATOM 954 O O . ASP A 1 119 ? -0.428 -1.463 8.708 1.00 97.38 119 ASP A O 1
ATOM 958 N N . ASN A 1 120 ? 0.068 -1.282 6.524 1.00 96.94 120 ASN A N 1
ATOM 959 C CA . ASN A 1 120 ? 1.069 -0.246 6.694 1.00 96.94 120 ASN A CA 1
ATOM 960 C C . ASN A 1 120 ? 0.466 1.080 7.176 1.00 96.94 120 ASN A C 1
ATOM 962 O O . ASN A 1 120 ? 1.047 1.691 8.069 1.00 96.94 120 ASN A O 1
ATOM 966 N N . GLU A 1 121 ? -0.671 1.517 6.626 1.00 96.88 121 GLU A N 1
ATOM 967 C CA . GLU A 1 121 ? -1.370 2.720 7.101 1.00 96.88 121 GLU A CA 1
ATOM 968 C C . GLU A 1 121 ? -1.797 2.584 8.560 1.00 96.88 121 GLU A C 1
ATOM 970 O O . GLU A 1 121 ? -1.489 3.465 9.356 1.00 96.88 121 GLU A O 1
ATOM 975 N N . ILE A 1 122 ? -2.426 1.467 8.931 1.00 97.81 122 ILE A N 1
ATOM 976 C CA . ILE A 1 122 ? -2.923 1.249 10.298 1.00 97.81 122 ILE A CA 1
ATOM 977 C C . ILE A 1 122 ? -1.773 1.213 11.304 1.00 97.81 122 ILE A C 1
ATOM 979 O O . ILE A 1 122 ? -1.820 1.887 12.330 1.00 97.81 122 ILE A O 1
ATOM 983 N N . LYS A 1 123 ? -0.701 0.479 10.992 1.00 97.31 123 LYS A N 1
ATOM 984 C CA . LYS A 1 123 ? 0.517 0.463 11.812 1.00 97.31 123 LYS A CA 1
ATOM 985 C C . LYS A 1 123 ? 1.121 1.865 11.947 1.00 97.31 123 LYS A C 1
ATOM 987 O O . LYS A 1 123 ? 1.582 2.235 13.021 1.00 97.31 123 LYS A O 1
ATOM 992 N N . ASN A 1 124 ? 1.161 2.637 10.859 1.00 96.31 124 ASN A N 1
ATOM 993 C CA . ASN A 1 124 ? 1.715 3.990 10.882 1.00 96.31 124 ASN A CA 1
ATOM 994 C C . ASN A 1 124 ? 0.854 4.952 11.691 1.00 96.31 124 ASN A C 1
ATOM 996 O O . ASN A 1 124 ? 1.415 5.809 12.359 1.00 96.31 124 ASN A O 1
ATOM 1000 N N . TYR A 1 125 ? -0.468 4.825 11.604 1.00 95.81 125 TYR A N 1
ATOM 1001 C CA . TYR A 1 125 ? -1.401 5.572 12.432 1.00 95.81 125 TYR A CA 1
ATOM 1002 C C . TYR A 1 125 ? -1.133 5.265 13.911 1.00 95.81 125 TYR A C 1
ATOM 1004 O O . TYR A 1 125 ? -0.761 6.171 14.644 1.00 95.81 125 TYR A O 1
ATOM 1012 N N . TRP A 1 126 ? -1.128 3.984 14.296 1.00 96.25 126 TRP A N 1
ATOM 1013 C CA . TRP A 1 126 ? -0.873 3.561 15.678 1.00 96.25 126 TRP A CA 1
ATOM 1014 C C . TRP A 1 126 ? 0.467 4.049 16.242 1.00 96.25 126 TRP A C 1
ATOM 1016 O O . TRP A 1 126 ? 0.537 4.465 17.386 1.00 96.25 126 TRP A O 1
ATOM 1026 N N . ASN A 1 127 ? 1.544 4.002 15.456 1.00 95.69 127 ASN A N 1
ATOM 1027 C CA . ASN A 1 127 ? 2.870 4.427 15.922 1.00 95.69 127 ASN A CA 1
ATOM 1028 C C . ASN A 1 127 ? 3.037 5.953 16.023 1.00 95.69 127 ASN A C 1
ATOM 1030 O O . ASN A 1 127 ? 4.071 6.413 16.504 1.00 95.69 127 ASN A O 1
ATOM 1034 N N . ARG A 1 128 ? 2.101 6.727 15.465 1.00 90.50 128 ARG A N 1
ATOM 1035 C CA . ARG A 1 128 ? 2.100 8.196 15.528 1.00 90.50 128 ARG A CA 1
ATOM 1036 C C . ARG A 1 128 ? 1.133 8.730 16.586 1.00 90.50 128 ARG A C 1
ATOM 1038 O O . ARG A 1 128 ? 1.275 9.895 16.946 1.00 90.50 128 ARG A O 1
ATOM 1045 N N . SER A 1 129 ? 0.162 7.913 16.996 1.00 79.50 129 SER A N 1
ATOM 1046 C CA . SER A 1 129 ? -0.757 8.143 18.115 1.00 79.50 129 SER A CA 1
ATOM 1047 C C . SER A 1 129 ? -0.052 7.958 19.455 1.00 79.50 129 SER A C 1
ATOM 1049 O O . SER A 1 129 ? -0.378 8.740 20.371 1.00 79.50 129 SER A O 1
#

InterPro domains:
  IPR001005 SANT/Myb domain [PF00249] (32-79)
  IPR001005 SANT/Myb domain [PF00249] (85-128)
  IPR001005 SANT/Myb domain [PS50090] (27-79)
  IPR001005 SANT/Myb domain [PS50090] (80-129)
  IPR001005 SANT/Myb domain [SM00717] (31-81)
  IPR001005 SANT/Myb domain [SM00717] (84-129)
  IPR001005 SANT/Myb domain [cd00167] (34-79)
  IPR001005 SANT/Myb domain [cd00167] (90-128)
  IPR009057 Homedomain-like superfamily [SSF46689] (29-126)
  IPR015495 Myb transcription factor, plants [PTHR47999] (21-128)
  IPR017930 Myb domain [PS51294] (27-83)
  IPR017930 Myb domain [PS51294] (84-129)

Organism: NCBI:txid981085

pLDDT: mean 84.22, std 22.73, range [31.81, 98.25]

Radius of gyration: 26.41 Å; chains: 1; bounding box: 63×82×42 Å

Foldseek 3Di:
DDDDDDDDDDDDPPPDPPPPPDDDDDPLQQDDDDDDPVNLCLLLVLCVVPNDDPLQCSCVVSVHSHGSVVSVCCQQQPRPPFADDDDQDPVNVVLLVVVCVVPPLPLQVSQVVPGRDHSVRSVVVVVVD

Sequence (129 aa):
MIRNPSSFGHNSFSSSKQKSKTPCGRKVSIKKGPWTPEEDEVLATYIKRHGEGHWRTLPEHAGLLRCGKSCRLRWVNYLHPSIKRGPIAPDEEDLILRLHRLLGNRWSLIAGRIPGRTDNEIKNYWNRS